Protein AF-A0A699ZL24-F1 (afdb_monomer_lite)

Sequence (75 aa):
YYLRFIDPGNGQALVDPAKEKYWMPVDLYVGGAEHAVLHLLYARFWHKVLYDLGVVSCKEPFGRLVSQGMILGEQ

Structure (mmCIF, N/CA/C/O backbone):
data_AF-A0A699ZL24-F1
#
_entry.id   AF-A0A699ZL24-F1
#
loop_
_atom_site.group_PDB
_atom_site.id
_atom_site.type_symbol
_atom_site.label_atom_id
_atom_site.label_alt_id
_atom_site.label_comp_id
_atom_site.label_asym_id
_atom_site.label_entity_id
_atom_site.label_seq_id
_atom_site.pdbx_PDB_ins_code
_atom_site.Cartn_x
_atom_site.Cartn_y
_atom_site.Cartn_z
_atom_site.occupancy
_atom_site.B_iso_or_equiv
_atom_site.auth_seq_id
_atom_site.auth_comp_id
_atom_site.auth_asym_id
_atom_site.auth_atom_id
_atom_site.pdbx_PDB_model_num
ATOM 1 N N . TYR A 1 1 ? 3.012 4.635 1.314 1.00 89.75 1 TYR A N 1
ATOM 2 C CA . TYR A 1 1 ? 2.505 5.807 0.571 1.00 89.75 1 TYR A CA 1
ATOM 3 C C . TYR A 1 1 ? 1.176 5.511 -0.114 1.00 89.75 1 TYR A C 1
ATOM 5 O O . TYR A 1 1 ? 0.276 6.318 0.036 1.00 89.75 1 TYR A O 1
ATOM 13 N N . TYR A 1 2 ? 1.007 4.364 -0.784 1.00 91.88 2 TYR A N 1
ATOM 14 C CA . TYR A 1 2 ? -0.260 3.996 -1.436 1.00 91.88 2 TYR A CA 1
ATOM 15 C C . TYR A 1 2 ? -1.489 4.092 -0.500 1.00 91.88 2 TYR A C 1
ATOM 17 O O . TYR A 1 2 ? -2.486 4.68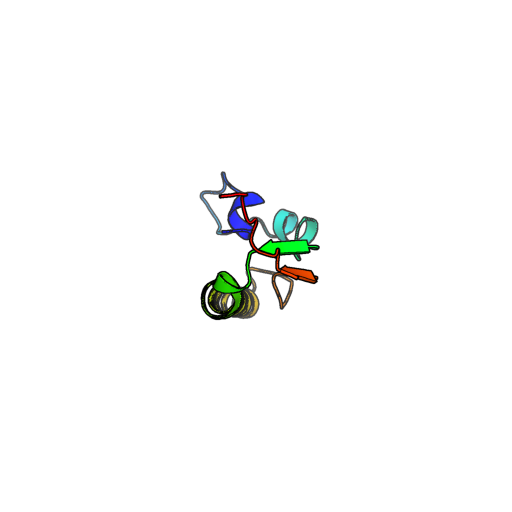4 -0.891 1.00 91.88 2 TYR A O 1
ATOM 25 N N . LEU A 1 3 ? -1.384 3.676 0.774 1.00 93.25 3 LEU A N 1
ATOM 26 C CA . LEU A 1 3 ? -2.453 3.875 1.777 1.00 93.25 3 LEU A CA 1
ATOM 27 C C . LEU A 1 3 ? -2.771 5.350 2.069 1.00 93.25 3 LEU A C 1
ATOM 29 O O . LEU A 1 3 ? -3.886 5.684 2.444 1.00 93.25 3 LEU A O 1
ATOM 33 N N . ARG A 1 4 ? -1.804 6.259 1.909 1.00 95.06 4 ARG A N 1
ATOM 34 C CA . ARG A 1 4 ? -2.045 7.684 2.151 1.00 95.06 4 ARG A CA 1
ATOM 35 C C . ARG A 1 4 ? -2.771 8.350 0.987 1.00 95.06 4 ARG A C 1
ATOM 37 O O . ARG A 1 4 ? -3.455 9.339 1.207 1.00 95.06 4 ARG A O 1
ATOM 44 N N . PHE A 1 5 ? -2.672 7.802 -0.224 1.00 93.62 5 PHE A N 1
ATOM 45 C CA . PHE A 1 5 ? -3.433 8.316 -1.362 1.00 93.62 5 PHE A CA 1
ATOM 46 C C . PHE A 1 5 ? -4.939 8.101 -1.215 1.00 93.62 5 PHE A C 1
ATOM 48 O O . PHE A 1 5 ? -5.705 8.933 -1.687 1.00 93.62 5 PHE A O 1
ATOM 55 N N . ILE A 1 6 ? -5.362 7.040 -0.525 1.00 94.75 6 ILE A N 1
ATOM 56 C CA . ILE A 1 6 ? -6.788 6.759 -0.305 1.00 94.75 6 ILE A CA 1
ATOM 57 C C . ILE A 1 6 ? -7.380 7.576 0.851 1.00 94.75 6 ILE A C 1
ATOM 59 O O . ILE A 1 6 ? -8.595 7.748 0.924 1.00 94.75 6 ILE A O 1
ATOM 63 N N . ASP A 1 7 ? -6.536 8.124 1.733 1.00 96.12 7 ASP A N 1
ATOM 64 C CA . ASP A 1 7 ? -6.977 8.955 2.855 1.00 96.12 7 ASP A CA 1
ATOM 65 C C . ASP A 1 7 ? -5.989 10.090 3.214 1.00 96.12 7 ASP A C 1
ATOM 67 O O . ASP A 1 7 ? -5.402 10.115 4.301 1.00 96.12 7 ASP A O 1
ATOM 71 N N . PRO A 1 8 ? -5.765 11.059 2.306 1.00 94.88 8 PRO A N 1
ATOM 72 C CA . PRO A 1 8 ? -4.668 12.025 2.420 1.00 94.88 8 PRO A CA 1
ATOM 73 C C . PRO A 1 8 ? -4.864 13.088 3.508 1.00 94.88 8 PRO A C 1
ATOM 75 O O . PRO A 1 8 ? -3.883 13.679 3.962 1.00 94.88 8 PRO A O 1
ATOM 78 N N . GLY A 1 9 ? -6.106 13.336 3.934 1.00 94.75 9 GLY A N 1
ATOM 79 C CA . GLY A 1 9 ? -6.465 14.373 4.909 1.00 94.75 9 GLY A CA 1
ATOM 80 C C . GLY A 1 9 ? -6.628 13.882 6.349 1.00 94.75 9 GLY A C 1
ATOM 81 O O . GLY A 1 9 ? -6.914 14.684 7.233 1.00 94.75 9 GLY A O 1
ATOM 82 N N . ASN A 1 10 ? -6.468 12.585 6.614 1.00 93.69 10 ASN A N 1
ATOM 83 C CA . ASN A 1 10 ? -6.735 12.033 7.939 1.00 93.69 10 ASN A CA 1
ATOM 84 C C . ASN A 1 10 ? -5.589 12.339 8.913 1.00 93.69 10 ASN A C 1
ATOM 86 O O . ASN A 1 10 ? -4.465 11.879 8.719 1.00 93.69 10 ASN A O 1
ATOM 90 N N . GLY A 1 11 ? -5.859 13.151 9.934 1.00 93.81 11 GLY A N 1
ATOM 91 C CA . GLY A 1 11 ? -4.899 13.480 10.994 1.00 93.81 11 GLY A CA 1
ATOM 92 C C . GLY A 1 11 ? -5.011 12.598 12.241 1.00 93.81 11 GLY A C 1
ATOM 93 O O . GLY A 1 11 ? -4.242 12.789 13.175 1.00 93.81 11 GLY A O 1
ATOM 94 N N . GLN A 1 12 ? -5.974 11.674 12.283 1.00 93.62 12 GLN A N 1
ATOM 95 C CA . GLN A 1 12 ? -6.292 10.869 13.468 1.00 93.62 12 GLN A CA 1
ATOM 96 C C . GLN A 1 12 ? -5.821 9.417 13.349 1.00 93.62 12 GLN A C 1
ATOM 98 O O . GLN A 1 12 ? -5.531 8.782 14.359 1.00 93.62 12 GLN A O 1
ATOM 103 N N . ALA A 1 13 ? -5.731 8.893 12.128 1.00 93.06 13 ALA A N 1
ATOM 104 C CA . ALA A 1 13 ? -5.283 7.536 11.851 1.00 93.06 13 ALA A CA 1
ATOM 105 C C . ALA A 1 13 ? -4.402 7.480 10.597 1.00 93.06 13 ALA A C 1
ATOM 107 O O . ALA A 1 13 ? -4.366 8.409 9.786 1.00 93.06 13 ALA A O 1
ATOM 108 N N . LEU A 1 14 ? -3.704 6.353 10.430 1.00 92.81 14 LEU A N 1
ATOM 109 C CA . LEU A 1 14 ? -2.890 6.090 9.242 1.00 92.81 14 LEU A CA 1
ATOM 110 C C . LEU A 1 14 ? -3.759 6.012 7.975 1.00 92.81 14 LEU A C 1
ATOM 112 O O . LEU A 1 14 ? -3.379 6.563 6.940 1.00 92.81 14 LEU A O 1
ATOM 116 N N . VAL A 1 15 ? -4.919 5.356 8.080 1.00 95.75 15 VAL A N 1
ATOM 117 C CA . VAL A 1 15 ? -5.960 5.254 7.051 1.00 95.75 15 VAL A CA 1
ATOM 118 C C . VAL A 1 15 ? -7.293 4.870 7.706 1.00 95.75 15 VAL A C 1
ATOM 120 O O . VAL A 1 15 ? -7.307 4.088 8.656 1.00 95.75 15 VAL A O 1
ATOM 123 N N . ASP A 1 16 ? -8.409 5.413 7.222 1.00 96.06 16 ASP A N 1
ATOM 124 C CA . ASP A 1 16 ? -9.750 4.954 7.598 1.00 96.06 16 ASP A CA 1
ATOM 125 C C . ASP A 1 16 ? -9.990 3.491 7.138 1.00 96.06 16 ASP A C 1
ATOM 127 O O . ASP A 1 16 ? -9.853 3.205 5.942 1.00 96.06 16 ASP A O 1
ATOM 131 N N . PRO A 1 17 ? -10.386 2.560 8.031 1.00 94.75 17 PRO A N 1
ATOM 132 C CA . PRO A 1 17 ? -10.598 1.151 7.680 1.00 94.75 17 PRO A CA 1
ATOM 133 C C . PRO A 1 17 ? -11.649 0.901 6.590 1.00 94.75 17 PRO A C 1
ATOM 135 O O . PRO A 1 17 ? -11.551 -0.081 5.856 1.00 94.75 17 PRO A O 1
ATOM 138 N N . ALA A 1 18 ? -12.672 1.752 6.471 1.00 95.62 18 ALA A N 1
ATOM 139 C CA . ALA A 1 18 ? -13.679 1.628 5.422 1.00 95.62 18 ALA A CA 1
ATOM 140 C C . ALA A 1 18 ? -13.108 2.029 4.056 1.00 95.62 18 ALA A C 1
ATOM 142 O O . ALA A 1 18 ? -13.379 1.363 3.056 1.00 95.62 18 ALA A O 1
ATOM 143 N N . LYS A 1 19 ? -12.272 3.075 4.014 1.00 95.50 19 LYS A N 1
ATOM 144 C CA . LYS A 1 19 ? -11.565 3.473 2.786 1.00 95.50 19 LYS A CA 1
ATOM 145 C C . LYS A 1 19 ? -10.517 2.441 2.388 1.00 95.50 19 LYS A C 1
ATOM 147 O O . LYS A 1 19 ? -10.389 2.146 1.204 1.00 95.50 19 LYS A O 1
ATOM 152 N N . GLU A 1 20 ? -9.803 1.879 3.364 1.00 96.06 20 GLU A N 1
ATOM 153 C CA . GLU A 1 20 ? -8.848 0.792 3.139 1.00 96.06 20 GLU A CA 1
ATOM 154 C C . GLU A 1 20 ? -9.529 -0.403 2.478 1.00 96.06 20 GLU A C 1
ATOM 156 O O . GLU A 1 20 ? -9.136 -0.774 1.378 1.00 96.06 20 GLU A O 1
ATOM 161 N N . LYS A 1 21 ? -10.609 -0.923 3.071 1.00 94.75 21 LYS A N 1
ATOM 162 C CA . LYS A 1 21 ? -11.351 -2.071 2.527 1.00 94.75 21 LYS A CA 1
ATOM 163 C C . LYS A 1 21 ? -11.938 -1.838 1.139 1.00 94.75 21 LYS A C 1
ATOM 165 O O . LYS A 1 21 ? -12.149 -2.798 0.409 1.00 94.75 21 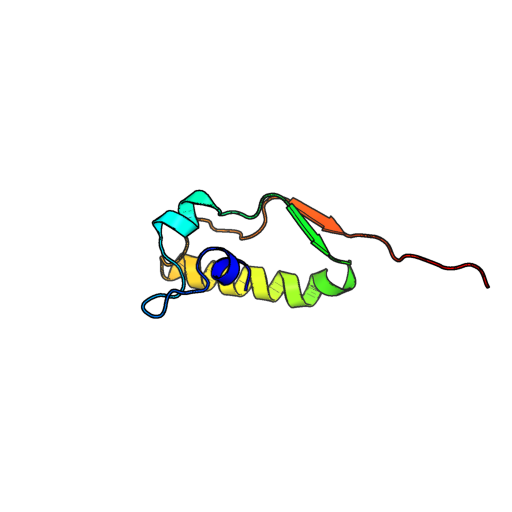LYS A O 1
ATOM 170 N N . TYR A 1 22 ? -12.269 -0.593 0.806 1.00 95.44 22 TYR A N 1
ATOM 171 C CA . TYR A 1 22 ? -12.841 -0.261 -0.495 1.00 95.44 22 TYR A CA 1
ATOM 172 C C . TYR A 1 22 ? -11.780 -0.220 -1.603 1.00 95.44 22 TYR A C 1
ATOM 174 O O . TYR A 1 22 ? -12.036 -0.688 -2.707 1.00 95.44 22 TYR A O 1
ATOM 182 N N . TRP A 1 23 ? -10.606 0.353 -1.322 1.00 95.69 23 TRP A N 1
ATOM 183 C CA . TRP A 1 23 ? -9.578 0.602 -2.339 1.00 95.69 23 TRP A CA 1
ATOM 184 C C . TRP A 1 23 ? -8.459 -0.440 -2.387 1.00 95.69 23 TRP A C 1
ATOM 186 O O . TRP A 1 23 ? -7.712 -0.467 -3.363 1.00 95.69 23 TRP A O 1
ATOM 196 N N . MET A 1 24 ? -8.284 -1.238 -1.333 1.00 94.88 24 MET A N 1
ATOM 197 C CA . MET A 1 24 ? -7.217 -2.232 -1.245 1.00 94.88 24 MET A CA 1
ATOM 198 C C . MET A 1 24 ? -7.727 -3.647 -1.556 1.00 94.88 24 MET A C 1
ATOM 200 O O . MET A 1 24 ? -8.859 -3.982 -1.206 1.00 94.88 24 MET A O 1
ATOM 204 N N . PRO A 1 25 ? -6.876 -4.518 -2.132 1.00 95.31 25 PRO A N 1
ATOM 205 C CA . PRO A 1 25 ? -5.489 -4.264 -2.535 1.00 95.31 25 PRO A CA 1
ATOM 206 C C . PRO A 1 25 ? -5.384 -3.439 -3.825 1.00 95.31 25 PRO A C 1
ATOM 208 O O . PRO A 1 25 ? -6.338 -3.330 -4.581 1.00 95.31 25 PRO A O 1
ATOM 211 N N . VAL A 1 26 ? -4.200 -2.890 -4.111 1.00 93.81 26 VAL A N 1
ATOM 212 C CA . VAL A 1 26 ? -3.952 -2.231 -5.402 1.00 93.81 26 VAL A CA 1
ATOM 213 C C . VAL A 1 26 ? -3.986 -3.285 -6.508 1.00 93.81 26 VAL A C 1
ATOM 215 O O . VAL A 1 26 ? -3.141 -4.183 -6.526 1.00 93.81 26 VAL A O 1
ATOM 218 N N . ASP A 1 27 ? -4.919 -3.165 -7.451 1.00 92.94 27 ASP A N 1
ATOM 219 C CA . ASP A 1 27 ? -5.103 -4.153 -8.522 1.00 92.94 27 ASP A CA 1
ATOM 220 C C . ASP A 1 27 ? -3.872 -4.298 -9.422 1.00 92.94 27 ASP A C 1
ATOM 222 O O . ASP A 1 27 ? -3.439 -5.412 -9.725 1.00 92.94 27 ASP A O 1
ATOM 226 N N . LEU A 1 28 ? -3.290 -3.169 -9.838 1.00 90.50 28 LEU A N 1
ATOM 227 C CA . LEU A 1 28 ? -2.149 -3.120 -10.744 1.00 90.50 28 LEU A CA 1
ATOM 228 C C . LEU A 1 28 ? -1.117 -2.099 -10.268 1.00 90.50 28 LEU A C 1
ATOM 230 O O . LEU A 1 28 ? -1.364 -0.895 -10.263 1.00 90.50 28 LEU A O 1
ATOM 234 N N . TYR A 1 29 ? 0.069 -2.591 -9.932 1.00 89.69 29 TYR A N 1
ATOM 235 C CA . TYR A 1 29 ? 1.244 -1.772 -9.684 1.00 89.69 29 TYR A CA 1
ATOM 236 C C . TYR A 1 29 ? 2.166 -1.797 -10.905 1.00 89.69 29 TYR A C 1
ATOM 238 O O . TYR A 1 29 ? 2.600 -2.871 -11.330 1.00 89.69 29 TYR A O 1
ATOM 246 N N . VAL A 1 30 ? 2.483 -0.623 -11.456 1.00 88.38 30 VAL A N 1
ATOM 247 C CA . VAL A 1 30 ? 3.420 -0.467 -12.578 1.00 88.38 30 VAL A CA 1
ATOM 248 C C . VAL A 1 30 ? 4.673 0.250 -12.091 1.00 88.38 30 VAL A C 1
ATOM 250 O O . VAL A 1 30 ? 4.584 1.336 -11.522 1.00 88.38 30 VAL A O 1
ATOM 253 N N . GLY A 1 31 ? 5.841 -0.344 -12.316 1.00 82.62 31 GLY A N 1
ATOM 254 C CA . GLY A 1 31 ? 7.123 0.266 -11.964 1.00 82.62 31 GLY A CA 1
ATOM 255 C C . GLY A 1 31 ? 8.293 -0.509 -12.552 1.00 82.62 31 GLY A C 1
ATOM 256 O O . GLY A 1 31 ? 8.193 -1.720 -12.733 1.00 82.62 31 GLY A O 1
ATOM 257 N N . GLY A 1 32 ? 9.387 0.176 -12.878 1.00 77.75 32 GL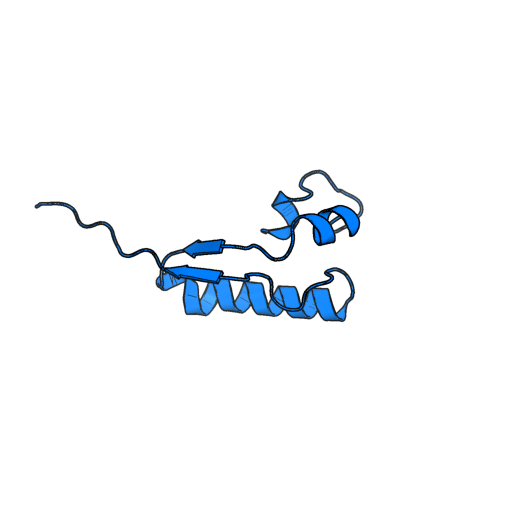Y A N 1
ATOM 258 C CA . GLY A 1 32 ? 10.554 -0.461 -13.483 1.00 77.75 32 GLY A CA 1
ATOM 259 C C . GLY A 1 32 ? 11.180 -1.540 -12.590 1.00 77.75 32 GLY A C 1
ATOM 260 O O . GLY A 1 32 ? 10.992 -1.570 -11.367 1.00 77.75 32 GLY A O 1
ATOM 261 N N . ALA A 1 33 ? 11.903 -2.474 -13.211 1.00 73.62 33 ALA A N 1
ATOM 262 C CA . ALA A 1 33 ? 12.535 -3.598 -12.515 1.00 73.62 33 ALA A CA 1
ATOM 263 C C . ALA A 1 33 ? 13.562 -3.139 -11.461 1.00 73.62 33 ALA A C 1
ATOM 265 O O . ALA A 1 33 ? 13.804 -3.841 -10.479 1.00 73.62 33 ALA A O 1
ATOM 266 N N . GLU A 1 34 ? 14.109 -1.933 -11.606 1.00 72.44 34 GLU A N 1
ATOM 267 C CA . GLU A 1 34 ? 14.991 -1.287 -10.639 1.00 72.44 34 GLU A CA 1
ATOM 268 C C . GLU A 1 34 ? 14.341 -1.101 -9.254 1.00 72.44 34 GLU A C 1
ATOM 270 O O . GLU A 1 34 ? 15.032 -1.087 -8.236 1.00 72.44 34 GLU A O 1
ATOM 275 N N . HIS A 1 35 ? 13.007 -1.039 -9.173 1.00 66.69 35 HIS A N 1
ATOM 276 C CA . HIS A 1 35 ? 12.275 -0.920 -7.907 1.00 66.69 35 HIS A CA 1
ATOM 277 C C . HIS A 1 35 ? 11.948 -2.275 -7.257 1.00 66.69 35 HIS A C 1
ATOM 279 O O . HIS A 1 35 ? 11.427 -2.311 -6.136 1.00 66.69 35 HIS A O 1
ATOM 285 N N . ALA A 1 36 ? 12.268 -3.392 -7.921 1.00 63.75 36 ALA A N 1
ATOM 286 C CA . ALA A 1 36 ? 11.820 -4.717 -7.509 1.00 63.75 36 ALA A CA 1
ATOM 287 C C . ALA A 1 36 ? 12.447 -5.214 -6.198 1.00 63.75 36 ALA A C 1
ATOM 289 O O . ALA A 1 36 ? 11.781 -5.895 -5.421 1.00 63.75 36 ALA A O 1
ATOM 290 N N . VAL A 1 37 ? 13.709 -4.866 -5.927 1.00 64.00 37 VAL A N 1
ATOM 291 C CA . VAL A 1 37 ? 14.445 -5.421 -4.774 1.00 64.00 37 VAL A CA 1
ATOM 292 C C . VAL A 1 37 ? 14.322 -4.552 -3.520 1.00 64.00 37 VAL A C 1
ATOM 294 O O . VAL A 1 37 ? 14.276 -5.084 -2.417 1.00 64.00 37 VAL A O 1
ATOM 297 N N . LEU A 1 38 ? 14.222 -3.228 -3.664 1.00 82.31 38 LEU A N 1
ATOM 298 C CA . LEU A 1 38 ? 14.128 -2.311 -2.521 1.00 82.31 38 LEU A CA 1
ATOM 299 C C . LEU A 1 38 ? 12.688 -1.891 -2.255 1.00 82.31 38 LEU A C 1
ATOM 301 O O . LEU A 1 38 ? 12.088 -2.294 -1.262 1.00 82.31 38 LEU A O 1
ATOM 305 N N . HIS A 1 39 ? 12.114 -1.089 -3.150 1.00 86.38 39 HIS A N 1
ATOM 306 C CA . HIS A 1 39 ? 10.818 -0.469 -2.910 1.00 86.38 39 HIS A CA 1
ATOM 307 C C . HIS A 1 39 ? 9.711 -1.503 -2.682 1.00 86.38 39 HIS A C 1
ATOM 309 O O . HIS A 1 39 ? 8.975 -1.404 -1.700 1.00 86.38 39 HIS A O 1
ATOM 315 N N . LEU A 1 40 ? 9.621 -2.518 -3.548 1.00 86.19 40 LEU A N 1
ATOM 316 C CA . LEU A 1 40 ? 8.606 -3.562 -3.402 1.00 86.19 40 LEU A CA 1
ATOM 317 C C . LEU A 1 40 ? 8.820 -4.402 -2.140 1.00 86.19 40 LEU A C 1
ATOM 319 O O . LEU A 1 40 ? 7.845 -4.765 -1.482 1.00 86.19 40 LEU A O 1
ATOM 323 N N . LEU A 1 41 ? 10.073 -4.662 -1.756 1.00 88.75 41 LEU A N 1
ATOM 324 C CA . LEU A 1 41 ? 10.375 -5.373 -0.517 1.00 88.75 41 LEU A CA 1
ATOM 325 C C . LEU A 1 41 ? 9.935 -4.559 0.706 1.00 88.75 41 LEU A C 1
ATOM 327 O O . LEU A 1 41 ? 9.227 -5.085 1.563 1.00 88.75 41 LEU A O 1
ATOM 331 N N . TYR A 1 42 ? 10.275 -3.268 0.762 1.00 92.06 42 TYR A N 1
ATOM 332 C CA . TYR A 1 42 ? 9.846 -2.386 1.848 1.00 92.06 42 TYR A CA 1
ATOM 333 C C . TYR A 1 42 ? 8.328 -2.216 1.892 1.00 92.06 42 TYR A C 1
ATOM 335 O O . TYR A 1 42 ? 7.743 -2.239 2.974 1.00 92.06 42 TYR A O 1
ATOM 343 N N . ALA A 1 43 ? 7.673 -2.080 0.738 1.00 92.50 43 ALA A N 1
ATOM 344 C CA . ALA A 1 43 ? 6.224 -1.958 0.663 1.00 92.50 43 ALA A CA 1
ATOM 345 C C . ALA A 1 43 ? 5.523 -3.203 1.220 1.00 92.50 43 ALA A C 1
ATOM 347 O O . ALA A 1 43 ? 4.582 -3.064 2.001 1.00 92.50 43 ALA A O 1
ATOM 348 N N . ARG A 1 44 ? 6.007 -4.406 0.878 1.00 94.25 44 ARG A N 1
ATOM 349 C CA . ARG A 1 44 ? 5.482 -5.670 1.417 1.00 94.25 44 ARG A CA 1
ATOM 350 C C . ARG A 1 44 ? 5.771 -5.822 2.905 1.00 94.25 44 ARG A C 1
ATOM 352 O O . ARG A 1 44 ? 4.870 -6.190 3.650 1.00 94.25 44 ARG A O 1
ATOM 359 N N . PHE A 1 45 ? 6.992 -5.515 3.340 1.00 95.62 45 PHE A N 1
ATOM 360 C CA . PHE A 1 45 ? 7.377 -5.582 4.749 1.00 95.62 45 PHE A CA 1
ATOM 361 C C . PHE A 1 45 ? 6.465 -4.711 5.618 1.00 95.62 45 PHE A C 1
ATOM 363 O O . PHE A 1 45 ? 5.814 -5.219 6.528 1.00 95.62 45 PHE A O 1
ATOM 370 N N . TRP A 1 46 ? 6.344 -3.423 5.289 1.00 95.94 46 TRP A N 1
ATOM 371 C CA . TRP A 1 46 ? 5.498 -2.507 6.052 1.00 95.94 46 TRP A CA 1
ATOM 372 C C . TRP A 1 46 ? 4.022 -2.888 5.988 1.00 95.94 46 TRP A C 1
ATOM 374 O O . TRP A 1 46 ? 3.32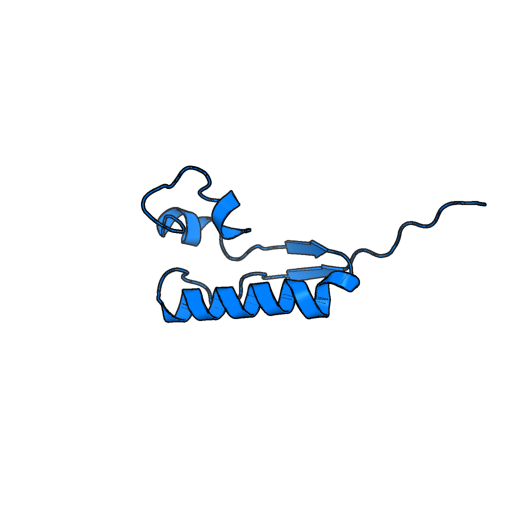7 -2.765 6.990 1.00 95.94 46 TRP A O 1
ATOM 384 N N . HIS A 1 47 ? 3.539 -3.391 4.850 1.00 96.62 47 HIS A N 1
ATOM 385 C CA . HIS A 1 47 ? 2.156 -3.852 4.752 1.00 96.62 47 HIS A CA 1
ATOM 386 C C . HIS A 1 47 ? 1.873 -5.034 5.686 1.00 96.62 47 HIS A C 1
ATOM 388 O O . HIS A 1 47 ? 0.835 -5.053 6.336 1.00 96.62 47 HIS A O 1
ATOM 394 N N . LYS A 1 48 ? 2.810 -5.981 5.817 1.00 96.69 48 LYS A N 1
ATOM 395 C CA . LYS A 1 48 ? 2.676 -7.105 6.756 1.00 96.69 48 LYS A CA 1
ATOM 396 C C . LYS A 1 48 ? 2.703 -6.654 8.207 1.00 96.69 48 LYS A C 1
ATOM 398 O O . LYS A 1 48 ? 1.845 -7.073 8.967 1.00 96.69 48 LYS A O 1
ATOM 403 N N . VAL A 1 49 ? 3.601 -5.735 8.561 1.00 97.31 49 VAL A N 1
ATOM 404 C CA . VAL A 1 49 ? 3.608 -5.123 9.900 1.00 97.31 49 VAL A CA 1
ATOM 405 C C . VAL A 1 49 ? 2.257 -4.465 10.202 1.00 97.31 49 VAL A C 1
ATOM 407 O O . VAL A 1 49 ? 1.697 -4.664 11.273 1.00 97.31 49 VAL A O 1
ATOM 410 N N . LEU A 1 50 ? 1.695 -3.714 9.252 1.00 96.12 50 LEU A N 1
ATOM 411 C CA . LEU A 1 50 ? 0.385 -3.078 9.418 1.00 96.12 50 LEU A CA 1
ATOM 412 C C . LEU A 1 50 ? -0.765 -4.092 9.481 1.00 96.12 50 LEU A C 1
ATOM 414 O O . LEU A 1 50 ? -1.745 -3.843 10.180 1.00 96.12 50 LEU A O 1
ATOM 418 N N . TYR A 1 51 ? -0.650 -5.218 8.779 1.00 96.88 51 TYR A N 1
ATOM 419 C CA . TYR A 1 51 ? -1.616 -6.311 8.843 1.00 96.88 51 TYR A CA 1
ATOM 420 C C . TYR A 1 51 ? -1.598 -6.982 10.220 1.00 96.88 51 TYR A C 1
ATOM 422 O O . TYR A 1 51 ? -2.650 -7.165 10.825 1.00 96.88 51 TYR A O 1
ATOM 430 N N . ASP A 1 52 ? -0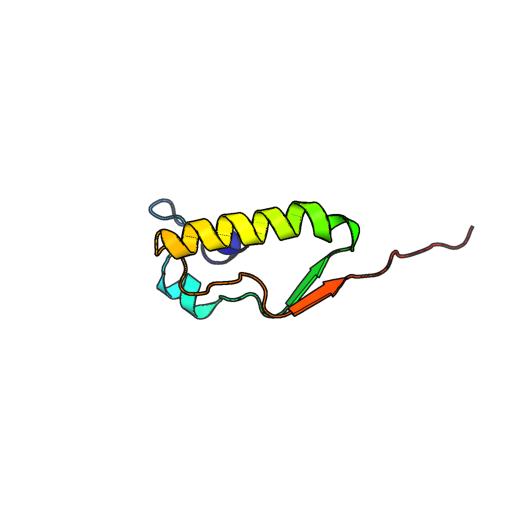.408 -7.266 10.752 1.00 97.19 52 ASP A N 1
ATOM 431 C CA . ASP A 1 52 ? -0.239 -7.862 12.081 1.00 97.19 52 ASP A CA 1
ATOM 432 C C . ASP A 1 52 ? -0.748 -6.925 13.194 1.00 97.19 52 ASP A C 1
ATOM 434 O O . ASP A 1 52 ? -1.275 -7.386 14.205 1.00 97.19 52 ASP A O 1
ATOM 438 N N . LEU A 1 53 ? -0.661 -5.605 12.988 1.00 95.75 53 LEU A N 1
ATOM 439 C CA . LEU A 1 53 ? -1.243 -4.580 13.865 1.00 95.75 53 LEU A CA 1
ATOM 440 C C . LEU A 1 53 ? -2.754 -4.349 13.647 1.00 95.75 53 LEU A C 1
ATOM 442 O O . LEU A 1 53 ? -3.349 -3.536 14.353 1.00 95.75 53 LEU A O 1
ATOM 446 N N . GLY A 1 54 ? -3.379 -5.020 12.675 1.00 94.81 54 GLY A N 1
ATOM 447 C CA . GLY A 1 54 ? -4.807 -4.891 12.362 1.00 94.81 54 GLY A CA 1
ATOM 448 C C . GLY A 1 54 ? -5.211 -3.585 11.664 1.00 94.81 54 GLY A C 1
ATOM 449 O O . GLY A 1 54 ? -6.395 -3.259 11.624 1.00 94.81 54 GLY A O 1
ATOM 450 N N . VAL A 1 55 ? -4.253 -2.827 11.121 1.00 94.62 55 VAL A N 1
ATOM 451 C CA . VAL A 1 55 ? -4.493 -1.537 10.444 1.00 94.62 55 VAL A CA 1
ATOM 452 C C . VAL A 1 55 ? -5.013 -1.727 9.016 1.00 94.62 55 VAL A C 1
ATOM 454 O O . VAL A 1 55 ? -5.801 -0.916 8.537 1.00 94.62 55 VAL A O 1
ATOM 457 N N . VAL A 1 56 ? -4.572 -2.785 8.334 1.00 96.50 56 VAL A N 1
ATOM 458 C CA . VAL A 1 56 ? -5.012 -3.148 6.976 1.00 96.50 56 VAL A CA 1
ATOM 459 C C . VAL A 1 56 ? -5.661 -4.526 6.985 1.00 96.50 56 VAL A C 1
ATOM 461 O O . VAL A 1 56 ? -5.323 -5.376 7.809 1.00 96.50 56 VAL A O 1
ATOM 464 N N . SER A 1 57 ? -6.599 -4.760 6.069 1.00 95.31 57 SER A N 1
ATOM 465 C CA . SER A 1 57 ? -7.391 -5.993 6.032 1.00 95.31 57 SER A CA 1
ATOM 466 C C . SER A 1 57 ? -6.813 -7.072 5.111 1.00 95.31 57 SER A C 1
ATOM 468 O O . SER A 1 57 ? -7.142 -8.252 5.257 1.00 95.31 57 SER A O 1
ATOM 470 N N . CYS A 1 58 ? -5.923 -6.696 4.190 1.00 94.00 58 CYS A N 1
ATOM 471 C CA . CYS A 1 58 ? -5.268 -7.597 3.244 1.00 94.00 58 CYS A CA 1
ATOM 472 C C . CYS A 1 58 ? -3.802 -7.890 3.630 1.00 94.00 58 CYS A C 1
ATOM 474 O O . CYS A 1 58 ? -3.156 -7.118 4.327 1.00 94.00 58 CYS A O 1
ATOM 476 N N . LYS A 1 59 ? -3.277 -9.054 3.211 1.00 93.88 59 LYS A N 1
ATOM 477 C CA . LYS A 1 59 ? -1.913 -9.522 3.564 1.00 93.88 59 LYS A CA 1
ATOM 478 C C . LYS A 1 59 ? -0.815 -9.045 2.612 1.00 93.88 59 LYS A C 1
ATOM 480 O O . LYS A 1 59 ? 0.373 -9.141 2.945 1.00 93.88 59 LYS A O 1
ATOM 485 N N . GLU A 1 60 ? -1.188 -8.634 1.406 1.00 94.50 60 GLU A N 1
ATOM 486 C CA . GLU A 1 60 ? -0.280 -8.174 0.356 1.00 94.50 60 GLU A CA 1
ATOM 487 C C . GLU A 1 60 ? -0.853 -6.903 -0.288 1.00 94.50 60 GLU A C 1
ATOM 489 O O . GLU A 1 60 ? -2.047 -6.870 -0.590 1.00 94.50 60 GLU A O 1
ATOM 494 N N . PRO A 1 61 ? -0.021 -5.875 -0.533 1.00 93.50 61 PRO A N 1
ATOM 495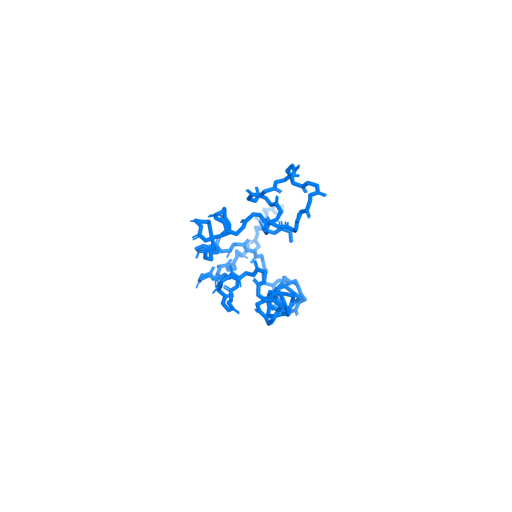 C CA . PRO A 1 61 ? -0.501 -4.575 -0.994 1.00 93.50 61 PRO A CA 1
ATOM 496 C C . PRO A 1 61 ? -0.844 -4.514 -2.489 1.00 93.50 61 PRO A C 1
ATOM 498 O O . PRO A 1 61 ? -1.602 -3.632 -2.888 1.00 93.50 61 PRO A O 1
ATOM 501 N N . PHE A 1 62 ? -0.276 -5.403 -3.313 1.00 93.88 62 PHE A N 1
ATOM 502 C CA . PHE A 1 62 ? -0.370 -5.360 -4.777 1.00 93.88 62 PHE A CA 1
ATOM 503 C C . PHE A 1 62 ? -0.868 -6.706 -5.323 1.00 93.88 62 PHE A C 1
ATOM 505 O O . PHE A 1 62 ? -0.224 -7.731 -5.101 1.00 93.88 62 PHE A O 1
ATOM 512 N N . GLY A 1 63 ? -1.990 -6.704 -6.049 1.00 90.38 63 GLY A N 1
ATOM 513 C CA . GLY A 1 63 ? -2.572 -7.898 -6.672 1.00 90.38 63 GLY A CA 1
ATOM 514 C C . GLY A 1 63 ? -1.826 -8.341 -7.933 1.00 90.38 63 GLY A C 1
ATOM 515 O O . GLY A 1 63 ? -1.568 -9.530 -8.122 1.00 90.38 63 GLY A O 1
ATOM 516 N N . ARG A 1 64 ? -1.424 -7.386 -8.781 1.00 89.88 64 ARG A N 1
ATOM 517 C CA . ARG A 1 64 ? -0.583 -7.618 -9.964 1.00 89.88 64 ARG A CA 1
ATOM 518 C C . ARG A 1 64 ? 0.552 -6.598 -10.034 1.00 89.88 64 ARG A C 1
ATOM 520 O O . ARG A 1 64 ? 0.348 -5.414 -9.787 1.00 89.88 64 ARG A O 1
ATOM 527 N N . LEU A 1 65 ? 1.735 -7.061 -10.433 1.00 87.25 65 LEU A N 1
ATOM 528 C CA . LEU A 1 65 ? 2.919 -6.241 -10.690 1.00 87.25 65 LEU A CA 1
ATOM 529 C C . LEU A 1 65 ? 3.283 -6.313 -12.177 1.00 87.25 65 LEU A C 1
ATOM 531 O O . LEU A 1 65 ? 3.403 -7.410 -12.720 1.00 87.25 65 LEU A O 1
ATOM 535 N N . VAL A 1 66 ? 3.481 -5.164 -12.822 1.00 86.44 66 VAL A N 1
ATOM 536 C CA . VAL A 1 66 ? 3.975 -5.071 -14.202 1.00 86.44 66 VAL A CA 1
ATOM 537 C C . VAL A 1 66 ? 5.223 -4.198 -14.236 1.00 86.44 66 VAL A C 1
ATOM 539 O O . VAL A 1 66 ? 5.187 -3.030 -13.847 1.00 86.44 66 VAL A O 1
ATOM 542 N N . SER A 1 67 ? 6.322 -4.761 -14.736 1.00 83.25 67 SER A N 1
ATOM 543 C CA . SER A 1 67 ? 7.564 -4.020 -14.940 1.00 83.25 67 SER A CA 1
ATOM 544 C C . SER A 1 67 ? 7.626 -3.426 -16.338 1.00 83.25 67 SER A C 1
ATOM 546 O O . SER A 1 67 ? 7.668 -4.155 -17.326 1.00 83.25 67 SER A O 1
ATOM 548 N N . GLN A 1 68 ? 7.613 -2.095 -16.418 1.00 79.12 68 GLN A N 1
ATOM 549 C CA . GLN A 1 68 ? 7.808 -1.375 -17.673 1.00 79.12 68 GLN A CA 1
ATOM 550 C C . GLN A 1 68 ? 9.270 -1.520 -18.128 1.00 79.12 68 GLN A C 1
ATOM 552 O O . GLN A 1 68 ? 10.187 -1.426 -17.312 1.00 79.12 68 GLN A O 1
ATOM 557 N N . GLY A 1 69 ? 9.486 -1.739 -19.428 1.00 79.75 69 GLY A N 1
ATOM 558 C CA . GLY A 1 69 ? 10.814 -1.659 -20.038 1.00 79.75 69 GLY A CA 1
ATOM 559 C C . GLY A 1 69 ? 11.323 -0.217 -20.160 1.00 79.75 69 GLY A C 1
ATOM 560 O O . GLY A 1 69 ? 10.553 0.740 -20.077 1.00 79.75 69 GLY A O 1
ATOM 561 N N . MET A 1 70 ? 12.627 -0.059 -20.390 1.00 82.88 70 MET A N 1
ATOM 562 C CA . MET A 1 70 ? 13.240 1.252 -20.619 1.00 82.88 70 MET A CA 1
ATOM 563 C C . MET A 1 70 ? 12.850 1.813 -21.993 1.00 82.88 70 MET A C 1
ATOM 565 O O . MET A 1 70 ? 12.868 1.091 -22.989 1.00 82.88 70 MET A O 1
ATOM 569 N N . ILE A 1 71 ? 12.531 3.108 -22.051 1.00 83.44 71 ILE A N 1
ATOM 570 C CA . ILE A 1 71 ? 12.352 3.831 -23.316 1.00 83.44 71 ILE A CA 1
ATOM 571 C C . ILE A 1 71 ? 13.744 4.210 -23.836 1.00 83.44 71 ILE A C 1
ATOM 573 O O . ILE A 1 71 ? 14.498 4.883 -23.135 1.00 83.44 71 ILE A O 1
ATOM 577 N N . LEU A 1 72 ? 14.084 3.773 -25.048 1.00 83.88 72 LEU A N 1
ATOM 578 C CA . LEU A 1 72 ? 15.322 4.137 -25.746 1.00 83.88 72 LEU A CA 1
ATOM 579 C C . LEU A 1 72 ? 15.027 5.247 -26.773 1.00 83.88 72 LEU A C 1
ATOM 581 O O . LEU A 1 72 ? 13.924 5.291 -27.315 1.00 83.88 72 LEU A O 1
ATOM 585 N N . GLY A 1 73 ? 15.993 6.131 -27.036 1.00 85.25 73 GLY A N 1
ATOM 586 C CA . GLY A 1 73 ? 15.919 7.163 -28.082 1.00 85.25 73 GLY A CA 1
ATOM 587 C C . GLY A 1 73 ? 16.926 6.905 -29.206 1.00 85.25 73 GLY A C 1
ATOM 588 O O . GLY A 1 73 ? 17.943 6.250 -28.975 1.00 85.25 73 GLY A O 1
ATOM 589 N N . GLU A 1 74 ? 16.637 7.397 -30.413 1.00 71.88 74 GLU A N 1
ATOM 590 C CA . GLU A 1 74 ? 17.589 7.379 -31.535 1.00 71.88 74 GLU A CA 1
ATOM 591 C C . GLU A 1 74 ? 18.757 8.342 -31.259 1.00 71.88 74 GLU A C 1
ATOM 593 O O . GLU A 1 74 ? 18.561 9.394 -30.645 1.00 71.88 74 GLU A O 1
ATOM 598 N N . GLN A 1 75 ? 19.969 7.935 -31.657 1.00 54.47 75 GLN A N 1
ATOM 599 C CA . GLN A 1 75 ? 21.187 8.751 -31.556 1.00 54.47 75 GLN A CA 1
ATOM 600 C C . GLN A 1 75 ? 21.263 9.777 -32.683 1.00 54.47 75 GLN A C 1
ATOM 602 O O . GLN A 1 75 ? 20.932 9.399 -33.830 1.00 54.47 75 GLN A O 1
#

Foldseek 3Di:
DVQCVQPVPDPPDSHDAVSLVVCPQAAEDEEAPVCVPPVLVVQLVVLCVCVVVVNHDDNHNYNDYDHDDDDDDDD

Radius of gyration: 14.78 Å; chains: 1; bounding box: 35×24×45 Å

Organism: Haematococcus lacustris (NCBI:txid44745)

pLDDT: mean 89.55, std 8.92, range [54.47, 97.31]

InterPro domains:
  IPR002302 Leucine-tRNA ligase [PR00985] (26-48)
  IPR002302 Leucine-tRNA ligase [PR00985] (59-69)
  IPR002302 Leucine-tRNA ligase [PTHR43740] (1-74)
  IPR014729 Rossmann-like alpha/beta/alpha sandwich fold [G3DSA:3.40.50.620] (1-75)

Secondary structure (DSSP, 8-state):
-HHHHHSTT-SSSSS-HHHHHHHPSEEEEE--GGGTTTHHHHHHHHHHHHHHTTS-S-S-SEEEEE-PPPPP---